Protein AF-A0A4Q3FMB1-F1 (afdb_monomer_lite)

Sequence (68 aa):
MKTVLERAFELARTGRFPKIRELRRRLQEEGYNAGQIEGPALMQQLREMSKAARTTQDVSTLEHSEQR

Structure (mmCIF, N/CA/C/O backbone):
data_AF-A0A4Q3FMB1-F1
#
_entry.id   AF-A0A4Q3FMB1-F1
#
loop_
_atom_site.group_PDB
_atom_site.id
_atom_site.type_symbol
_atom_site.label_atom_id
_atom_site.label_alt_id
_atom_site.label_comp_id
_atom_site.label_asym_id
_atom_site.label_entity_id
_atom_site.label_seq_id
_atom_site.pdbx_PDB_ins_code
_atom_site.Cartn_x
_atom_site.Cartn_y
_atom_site.Cartn_z
_atom_site.occupancy
_atom_site.B_iso_or_equiv
_atom_site.auth_seq_id
_atom_site.auth_comp_id
_atom_site.auth_asym_id
_atom_site.auth_atom_id
_atom_site.pdbx_PDB_model_num
ATOM 1 N N . MET A 1 1 ? -9.892 -1.494 -16.835 1.00 63.00 1 MET A N 1
ATOM 2 C CA . MET A 1 1 ? -8.847 -2.362 -16.253 1.00 63.00 1 MET A CA 1
ATOM 3 C C . MET A 1 1 ? -8.117 -1.534 -15.213 1.00 63.00 1 MET A C 1
ATOM 5 O O . MET A 1 1 ? -7.575 -0.507 -15.588 1.00 63.00 1 MET A O 1
ATOM 9 N N . LYS A 1 2 ? -8.210 -1.885 -13.926 1.00 77.19 2 LYS A N 1
ATOM 10 C CA . LYS A 1 2 ? -7.479 -1.174 -12.864 1.00 77.19 2 LYS A CA 1
ATOM 11 C C . LYS A 1 2 ? -6.066 -1.738 -12.779 1.00 77.19 2 LYS A C 1
ATOM 13 O O . LYS A 1 2 ? -5.884 -2.946 -12.922 1.00 77.19 2 LYS A O 1
ATOM 18 N N . THR A 1 3 ? -5.078 -0.883 -12.561 1.00 90.56 3 THR A N 1
ATOM 19 C CA . THR A 1 3 ? -3.704 -1.320 -12.306 1.00 90.56 3 THR A CA 1
ATOM 20 C C . THR A 1 3 ? -3.576 -1.891 -10.892 1.00 90.56 3 THR A C 1
ATOM 22 O O . THR A 1 3 ? -4.347 -1.557 -9.988 1.00 90.56 3 THR A O 1
ATOM 25 N N . VAL A 1 4 ? -2.561 -2.733 -10.675 1.00 91.56 4 VAL A N 1
ATOM 26 C CA . VAL A 1 4 ? -2.210 -3.244 -9.336 1.00 91.56 4 VAL A CA 1
ATOM 27 C C . VAL A 1 4 ? -1.981 -2.088 -8.357 1.00 91.56 4 VAL A C 1
ATOM 29 O O . VAL A 1 4 ? -2.367 -2.171 -7.193 1.00 91.56 4 VAL A O 1
ATOM 32 N N . LEU A 1 5 ? -1.382 -0.998 -8.843 1.00 90.75 5 LEU A N 1
ATOM 33 C CA . LEU A 1 5 ? -1.065 0.182 -8.052 1.00 90.75 5 LEU A CA 1
ATOM 34 C C . LEU A 1 5 ? -2.333 0.886 -7.564 1.00 90.75 5 LEU A C 1
ATOM 36 O O . LEU A 1 5 ? -2.493 1.096 -6.363 1.00 90.75 5 LEU A O 1
ATOM 40 N N . GLU A 1 6 ? -3.261 1.191 -8.472 1.00 91.94 6 GLU A N 1
ATOM 41 C CA . GLU A 1 6 ? -4.550 1.789 -8.112 1.00 91.94 6 GLU A CA 1
ATOM 42 C C . GLU A 1 6 ? -5.289 0.926 -7.091 1.00 91.94 6 GLU A C 1
ATOM 44 O O . GLU A 1 6 ? -5.774 1.440 -6.081 1.00 91.94 6 GLU A O 1
ATOM 49 N N . ARG A 1 7 ? -5.305 -0.397 -7.297 1.00 93.62 7 ARG A N 1
ATOM 50 C CA . ARG A 1 7 ? -5.961 -1.305 -6.361 1.00 93.62 7 ARG A CA 1
ATOM 51 C C . ARG A 1 7 ? -5.281 -1.335 -4.992 1.00 93.62 7 ARG A C 1
ATOM 53 O O . ARG A 1 7 ? -5.965 -1.375 -3.971 1.00 93.62 7 ARG A O 1
ATOM 60 N N . ALA A 1 8 ? -3.952 -1.271 -4.948 1.00 92.62 8 ALA A N 1
ATOM 61 C CA . ALA A 1 8 ? -3.201 -1.193 -3.700 1.00 92.62 8 ALA A CA 1
ATOM 62 C C . ALA A 1 8 ? -3.575 0.062 -2.898 1.00 92.62 8 ALA A C 1
ATOM 64 O O . ALA A 1 8 ? -3.815 -0.026 -1.693 1.00 92.62 8 ALA A O 1
ATOM 65 N N . PHE A 1 9 ? -3.693 1.212 -3.567 1.00 92.44 9 PHE A N 1
ATOM 66 C CA . PHE A 1 9 ? -4.134 2.452 -2.932 1.00 92.44 9 PHE A CA 1
ATOM 67 C C . PHE A 1 9 ? -5.586 2.377 -2.448 1.00 92.44 9 PHE A C 1
ATOM 69 O O . PHE A 1 9 ? -5.874 2.841 -1.347 1.00 92.44 9 PHE A O 1
ATOM 76 N N . GLU A 1 10 ? -6.497 1.763 -3.209 1.00 92.94 10 GLU A N 1
ATOM 77 C CA . GLU A 1 10 ? -7.876 1.532 -2.750 1.00 92.94 10 GLU A CA 1
ATOM 78 C C . GLU A 1 10 ? -7.906 0.704 -1.461 1.00 92.94 10 GLU A C 1
ATOM 80 O O . GLU A 1 10 ? -8.560 1.092 -0.493 1.00 92.94 10 GLU A O 1
ATOM 85 N N . LEU A 1 11 ? -7.161 -0.405 -1.419 1.00 92.56 11 LEU A N 1
ATOM 86 C CA . LEU A 1 11 ? -7.071 -1.254 -0.231 1.00 92.56 11 LEU A CA 1
ATOM 87 C C . LEU A 1 11 ? -6.466 -0.498 0.957 1.00 92.56 11 LEU A C 1
ATOM 89 O O . LEU A 1 11 ? -6.972 -0.632 2.073 1.00 92.56 11 LEU A O 1
ATOM 93 N N . ALA A 1 12 ? -5.444 0.330 0.732 1.00 92.94 12 ALA A N 1
ATOM 94 C CA . ALA A 1 12 ? -4.843 1.143 1.784 1.00 92.94 12 ALA A CA 1
ATOM 95 C C . ALA A 1 12 ? -5.836 2.162 2.367 1.00 92.94 12 ALA A C 1
ATOM 97 O O . ALA A 1 12 ? -5.965 2.268 3.585 1.00 92.94 12 ALA A O 1
ATOM 98 N N . ARG A 1 13 ? -6.631 2.839 1.528 1.00 91.62 13 ARG A N 1
ATOM 99 C CA . ARG A 1 13 ? -7.659 3.794 1.989 1.00 91.62 13 ARG A CA 1
ATOM 100 C C . ARG A 1 13 ? -8.749 3.171 2.855 1.00 91.62 13 ARG A C 1
ATOM 102 O O . ARG A 1 13 ? -9.382 3.887 3.618 1.00 91.62 13 ARG A O 1
ATOM 109 N N . THR A 1 14 ? -8.973 1.860 2.773 1.00 91.19 14 THR A N 1
ATOM 110 C CA . THR A 1 14 ? -9.923 1.195 3.682 1.00 91.19 14 THR A CA 1
ATOM 111 C C . THR A 1 14 ? -9.429 1.144 5.127 1.00 91.19 14 THR A C 1
ATOM 113 O O . THR A 1 14 ? -10.200 0.821 6.025 1.00 91.19 14 THR A O 1
ATOM 116 N N . GLY A 1 15 ? -8.127 1.349 5.360 1.00 89.94 15 GLY A N 1
ATOM 117 C CA . GLY A 1 15 ? -7.503 1.202 6.671 1.00 89.94 15 GLY A CA 1
ATOM 118 C C . GLY A 1 15 ? -7.460 -0.235 7.198 1.00 89.94 15 GLY A C 1
ATOM 119 O O . GLY A 1 15 ? -6.884 -0.468 8.259 1.00 89.94 15 GLY A O 1
ATOM 120 N N . ARG A 1 16 ? -8.004 -1.226 6.472 1.00 88.94 16 ARG A N 1
ATOM 121 C CA . ARG A 1 16 ? -8.147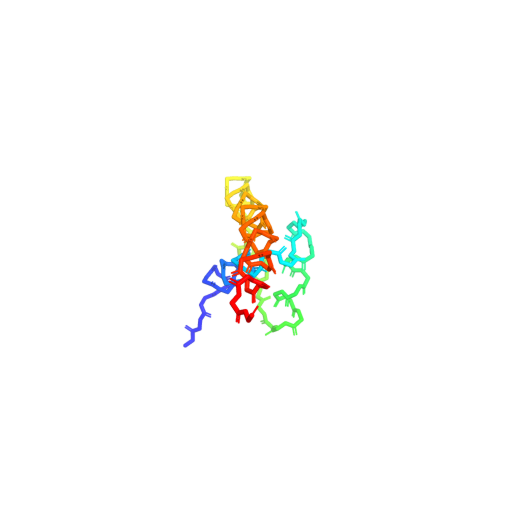 -2.619 6.940 1.00 88.94 16 ARG A CA 1
ATOM 122 C C . ARG A 1 16 ? -6.829 -3.386 7.007 1.00 88.94 16 ARG A C 1
ATOM 124 O O . ARG A 1 16 ? -6.714 -4.294 7.821 1.00 88.94 16 A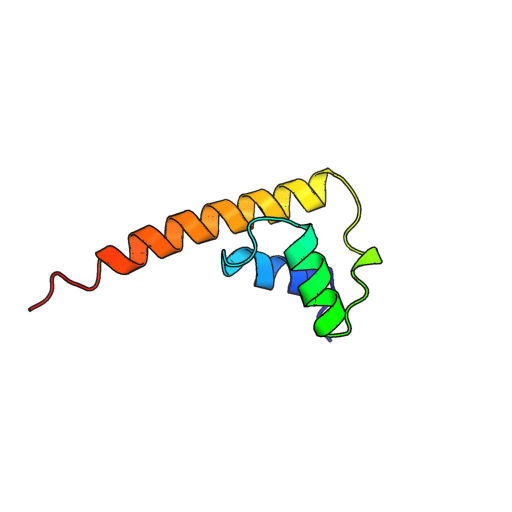RG A O 1
ATOM 131 N N . PHE A 1 17 ? -5.827 -2.992 6.222 1.00 89.94 17 PHE A N 1
ATOM 132 C CA . PHE A 1 17 ? -4.562 -3.721 6.078 1.00 89.94 17 PHE A CA 1
ATOM 133 C C . PHE A 1 17 ? -3.398 -2.938 6.711 1.00 89.94 17 PHE A C 1
ATOM 135 O O . PHE A 1 17 ? -2.798 -2.093 6.041 1.00 89.94 17 PHE A O 1
ATOM 142 N N . PRO A 1 18 ? -3.056 -3.183 7.994 1.00 80.50 18 PRO A N 1
ATOM 143 C CA . PRO A 1 18 ? -1.987 -2.458 8.684 1.00 80.50 18 PRO A CA 1
ATOM 144 C C . PRO A 1 18 ? -0.593 -2.889 8.211 1.00 80.50 18 PRO A C 1
ATOM 146 O O . PRO A 1 18 ? 0.370 -2.130 8.332 1.00 80.50 18 PRO A O 1
ATOM 149 N N . LYS A 1 19 ? -0.467 -4.108 7.669 1.00 88.12 19 LYS A N 1
ATOM 150 C CA . LYS A 1 19 ? 0.783 -4.637 7.125 1.00 88.12 19 LYS A CA 1
ATOM 151 C C . LYS A 1 19 ? 0.678 -4.785 5.612 1.00 88.12 19 LYS A C 1
ATOM 153 O O . LYS A 1 19 ? -0.261 -5.378 5.087 1.00 88.12 19 LYS A O 1
ATOM 158 N N . ILE A 1 20 ? 1.730 -4.365 4.909 1.00 88.69 20 ILE A N 1
ATOM 159 C CA . ILE A 1 20 ? 1.822 -4.505 3.447 1.00 88.69 20 ILE A CA 1
ATOM 160 C C . ILE A 1 20 ? 1.733 -5.966 2.993 1.00 88.69 20 ILE A C 1
ATOM 162 O O . ILE A 1 20 ? 1.202 -6.238 1.923 1.00 88.69 20 ILE A O 1
ATOM 166 N N . ARG A 1 21 ? 2.189 -6.928 3.807 1.00 89.81 21 ARG A N 1
ATOM 167 C CA . ARG A 1 21 ? 2.044 -8.360 3.490 1.00 89.81 21 ARG A CA 1
ATOM 168 C C . ARG A 1 21 ? 0.578 -8.780 3.339 1.00 89.81 21 ARG A C 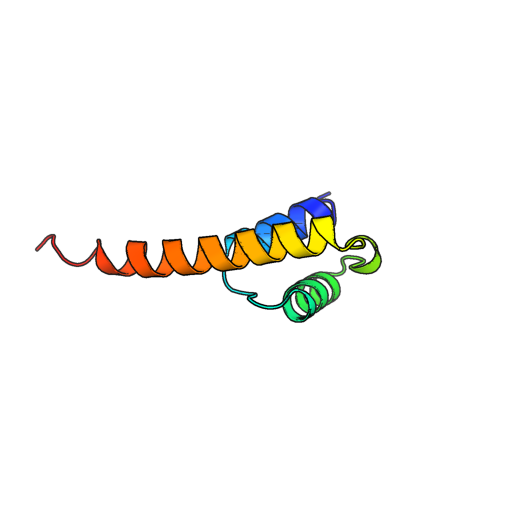1
ATOM 170 O O . ARG A 1 21 ? 0.266 -9.531 2.422 1.00 89.81 21 ARG A O 1
ATOM 177 N N . GLU A 1 22 ? -0.311 -8.274 4.192 1.00 91.06 22 GLU A N 1
ATOM 178 C CA . GLU A 1 22 ? -1.748 -8.574 4.126 1.00 91.06 22 GLU A CA 1
ATOM 179 C C . GLU A 1 22 ? -2.382 -7.925 2.893 1.00 91.06 22 GLU A C 1
ATOM 181 O O . GLU A 1 22 ? -3.148 -8.565 2.178 1.00 91.06 22 GLU A O 1
ATOM 186 N N . LEU A 1 23 ? -1.978 -6.691 2.583 1.00 91.69 23 LEU A N 1
ATOM 187 C CA . LEU A 1 23 ? -2.404 -5.988 1.374 1.00 91.69 23 LEU A CA 1
ATOM 188 C C . LEU A 1 23 ? -1.964 -6.735 0.102 1.00 91.69 23 LEU A C 1
ATOM 190 O O . LEU A 1 23 ? -2.774 -6.967 -0.790 1.00 91.69 23 LEU A O 1
ATOM 194 N N . ARG A 1 24 ? -0.702 -7.185 0.034 1.00 91.31 24 ARG A N 1
ATOM 195 C CA . ARG A 1 24 ? -0.185 -7.988 -1.091 1.00 91.31 24 ARG A CA 1
ATOM 196 C C . ARG A 1 24 ? -0.905 -9.323 -1.220 1.00 91.31 24 ARG A C 1
ATOM 198 O O . ARG A 1 24 ? -1.134 -9.773 -2.339 1.00 91.31 24 ARG A O 1
ATOM 205 N N . ARG A 1 25 ? -1.249 -9.969 -0.105 1.00 92.19 25 ARG A N 1
ATOM 206 C CA . ARG A 1 25 ? -2.046 -11.199 -0.122 1.00 92.19 25 ARG A CA 1
ATOM 207 C C . ARG A 1 25 ? -3.432 -10.935 -0.710 1.00 92.19 25 ARG A C 1
ATOM 209 O O . ARG A 1 25 ? -3.843 -11.661 -1.605 1.00 92.19 25 ARG A O 1
ATOM 216 N N . ARG A 1 26 ? -4.102 -9.863 -0.280 1.00 93.56 26 ARG A N 1
ATOM 217 C CA . ARG A 1 26 ? -5.424 -9.497 -0.802 1.00 93.56 26 ARG A CA 1
ATOM 218 C C . ARG A 1 26 ? -5.399 -9.208 -2.303 1.00 93.56 26 ARG A C 1
ATOM 220 O O . ARG A 1 26 ? -6.293 -9.645 -3.013 1.00 93.56 26 ARG A O 1
ATOM 227 N N . LEU A 1 27 ? -4.364 -8.521 -2.788 1.00 92.12 27 LEU A N 1
ATOM 228 C CA . LEU A 1 27 ? -4.160 -8.289 -4.222 1.00 92.12 27 LEU A CA 1
ATOM 229 C C . LEU A 1 27 ? -4.020 -9.604 -5.003 1.00 92.12 27 LEU A C 1
ATOM 231 O O . LEU A 1 27 ? -4.652 -9.754 -6.044 1.00 92.12 27 LEU A O 1
ATOM 235 N N . GLN A 1 28 ? -3.251 -10.568 -4.488 1.00 92.38 28 GLN A N 1
ATOM 236 C CA . GLN A 1 28 ? -3.111 -11.892 -5.112 1.00 92.38 28 GLN A CA 1
ATOM 237 C C . GLN A 1 28 ? -4.436 -12.665 -5.132 1.00 92.38 28 GLN A C 1
ATOM 239 O O . GLN A 1 28 ? -4.775 -13.256 -6.151 1.00 92.38 28 GLN A O 1
ATOM 244 N N . GLU A 1 29 ? -5.212 -12.616 -4.044 1.00 93.31 29 GLU A N 1
ATOM 245 C CA . GLU A 1 29 ? -6.553 -13.221 -3.969 1.00 93.31 29 GLU A CA 1
ATOM 246 C C . GLU A 1 29 ? -7.537 -12.600 -4.979 1.00 93.31 29 GLU A C 1
ATOM 248 O O . GLU A 1 29 ? -8.485 -13.254 -5.402 1.00 93.31 29 GLU A O 1
ATOM 253 N N . GLU A 1 30 ? -7.319 -11.347 -5.385 1.00 91.19 30 GLU A N 1
ATOM 254 C CA . GLU A 1 30 ? -8.094 -10.664 -6.429 1.00 91.19 30 GLU A CA 1
ATOM 255 C C . GLU A 1 30 ? -7.537 -10.878 -7.851 1.00 91.19 30 GLU A C 1
ATOM 257 O O . GLU A 1 30 ? -8.080 -10.329 -8.807 1.00 91.19 30 GLU A O 1
ATOM 262 N N . GLY A 1 31 ? -6.469 -11.669 -8.007 1.00 91.81 31 GLY A N 1
ATOM 263 C CA . GLY A 1 31 ? -5.844 -11.963 -9.300 1.00 91.81 31 GLY A CA 1
ATOM 264 C C . GLY A 1 31 ? -4.836 -10.914 -9.780 1.00 91.81 31 GLY A C 1
ATOM 265 O O . GLY A 1 31 ? -4.394 -10.971 -10.927 1.00 91.81 31 GLY A O 1
ATOM 266 N N . TYR A 1 32 ? -4.440 -9.963 -8.929 1.00 91.31 32 TYR A N 1
ATOM 267 C CA . TYR A 1 32 ? -3.408 -8.979 -9.257 1.00 91.31 32 TYR A CA 1
ATOM 268 C C . TYR A 1 32 ? -2.002 -9.521 -8.989 1.00 91.31 32 TYR A C 1
ATOM 270 O O . TYR A 1 32 ? -1.724 -10.119 -7.946 1.00 91.31 32 TYR A O 1
ATOM 278 N N . ASN A 1 33 ? -1.064 -9.211 -9.888 1.00 87.88 33 ASN A N 1
ATOM 279 C CA . ASN A 1 33 ? 0.349 -9.496 -9.669 1.00 87.88 33 ASN A CA 1
ATOM 280 C C . ASN A 1 33 ? 0.950 -8.505 -8.655 1.00 87.88 33 ASN A C 1
ATOM 282 O O . ASN A 1 33 ? 1.474 -7.448 -9.008 1.00 87.88 33 ASN A O 1
ATOM 286 N N . ALA A 1 34 ? 0.913 -8.872 -7.372 1.00 84.38 34 ALA A N 1
ATOM 287 C CA . ALA A 1 34 ? 1.496 -8.086 -6.285 1.00 84.38 34 ALA A CA 1
ATOM 288 C C . ALA A 1 34 ? 3.036 -7.965 -6.350 1.00 84.38 34 ALA A C 1
ATOM 290 O O . ALA A 1 34 ? 3.622 -7.302 -5.490 1.00 84.38 34 ALA A O 1
AT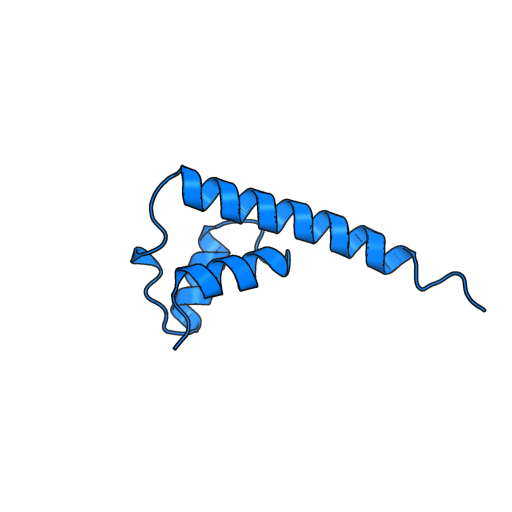OM 291 N N . GLY A 1 35 ? 3.700 -8.593 -7.326 1.00 82.50 35 GLY A N 1
ATOM 292 C CA . GLY A 1 35 ? 5.103 -8.360 -7.676 1.00 82.50 35 GLY A CA 1
ATOM 293 C C . GLY A 1 35 ? 5.359 -6.973 -8.269 1.00 82.50 35 GLY A C 1
ATOM 294 O O . GLY A 1 35 ? 6.482 -6.515 -8.240 1.00 82.50 35 GLY A O 1
ATOM 295 N N . GLN A 1 36 ? 4.333 -6.249 -8.729 1.00 81.81 36 GLN A N 1
ATOM 296 C CA . GLN A 1 36 ? 4.504 -4.854 -9.169 1.00 81.81 36 GLN A CA 1
ATOM 297 C C . GLN A 1 36 ? 4.545 -3.844 -8.009 1.00 81.81 36 GLN A C 1
ATOM 299 O O . GLN A 1 36 ? 4.881 -2.680 -8.211 1.00 81.81 36 GLN A O 1
ATOM 304 N N . ILE A 1 37 ? 4.189 -4.269 -6.791 1.00 84.44 37 ILE A N 1
ATOM 305 C CA . ILE A 1 37 ? 4.292 -3.446 -5.580 1.00 84.44 37 ILE A CA 1
ATOM 306 C C . ILE A 1 37 ? 5.664 -3.698 -4.958 1.00 84.44 37 ILE A C 1
ATOM 308 O O . ILE A 1 37 ? 5.813 -4.461 -3.998 1.00 84.44 37 ILE A O 1
ATOM 312 N N . GLU A 1 38 ? 6.669 -3.073 -5.557 1.00 80.56 38 GLU A N 1
ATOM 313 C CA . GLU A 1 38 ? 8.069 -3.156 -5.155 1.00 80.56 38 GLU A CA 1
ATOM 314 C C . GLU A 1 38 ? 8.626 -1.771 -4.830 1.00 80.56 38 GLU A C 1
ATOM 316 O O . GLU A 1 38 ? 8.121 -0.742 -5.278 1.00 80.56 38 GLU A O 1
ATOM 321 N N . GLY A 1 39 ? 9.666 -1.753 -4.000 1.00 86.62 39 GLY A N 1
ATOM 322 C CA . GLY A 1 39 ? 10.329 -0.531 -3.564 1.00 86.62 39 GLY A CA 1
ATOM 323 C C . GLY A 1 39 ? 9.914 -0.080 -2.154 1.00 86.62 39 GLY A C 1
ATOM 324 O O . GLY A 1 39 ? 8.724 -0.025 -1.827 1.00 86.62 39 GLY A O 1
ATOM 325 N N . PRO A 1 40 ? 10.887 0.280 -1.296 1.00 87.94 40 PRO A N 1
ATOM 326 C CA . PRO A 1 40 ? 10.621 0.656 0.092 1.00 87.94 40 PRO A CA 1
ATOM 327 C C . PRO A 1 40 ? 9.749 1.913 0.210 1.00 87.94 40 PRO A C 1
ATOM 329 O O . PRO A 1 40 ? 8.918 1.982 1.113 1.00 87.94 40 PRO A O 1
ATOM 332 N N . ALA A 1 41 ? 9.881 2.866 -0.720 1.00 90.19 41 ALA A N 1
ATOM 333 C CA . ALA A 1 41 ? 9.095 4.099 -0.735 1.00 90.19 41 ALA A CA 1
ATOM 334 C C . ALA A 1 41 ? 7.597 3.831 -0.961 1.00 90.19 41 ALA A C 1
ATOM 336 O O . ALA A 1 41 ? 6.768 4.267 -0.165 1.00 90.19 41 ALA A O 1
ATOM 337 N N . LEU A 1 42 ? 7.243 3.036 -1.978 1.00 89.81 42 LEU A N 1
ATOM 338 C CA . LEU A 1 42 ? 5.846 2.695 -2.265 1.00 89.81 42 LEU A CA 1
ATOM 339 C C . LEU A 1 42 ? 5.210 1.914 -1.108 1.00 89.81 42 LEU A C 1
ATOM 341 O O . LEU A 1 42 ? 4.081 2.186 -0.695 1.00 89.81 42 LEU A O 1
ATOM 345 N N . MET A 1 43 ? 5.950 0.958 -0.540 1.00 90.31 43 MET A N 1
ATOM 346 C CA . MET A 1 43 ? 5.491 0.202 0.627 1.00 90.31 43 MET A CA 1
ATOM 347 C C . MET A 1 43 ? 5.268 1.105 1.845 1.00 90.31 43 MET A C 1
ATOM 349 O O . MET A 1 43 ? 4.317 0.889 2.598 1.00 90.31 43 MET A O 1
ATOM 353 N N . GLN A 1 44 ? 6.125 2.107 2.046 1.00 91.50 44 GLN A N 1
ATOM 354 C CA . GLN A 1 44 ? 5.981 3.079 3.123 1.00 91.50 44 GLN A CA 1
ATOM 355 C C . GLN A 1 44 ? 4.728 3.939 2.919 1.00 91.50 44 GLN A C 1
ATOM 357 O O . GLN A 1 44 ? 3.894 3.976 3.822 1.00 91.50 44 GLN A O 1
ATOM 362 N N . GLN A 1 45 ? 4.516 4.478 1.713 1.00 92.19 45 GLN A N 1
ATOM 363 C CA . GLN A 1 45 ? 3.330 5.276 1.380 1.00 92.19 45 GLN A CA 1
ATOM 364 C C . GLN A 1 45 ? 2.021 4.508 1.606 1.00 92.19 45 GLN A C 1
ATOM 366 O O . GLN A 1 45 ? 1.100 5.016 2.246 1.00 92.19 45 GLN A O 1
ATOM 371 N N . LEU A 1 46 ? 1.934 3.260 1.132 1.00 92.50 46 LEU A N 1
ATOM 372 C CA . LEU A 1 46 ? 0.750 2.419 1.342 1.00 92.50 46 LEU A CA 1
ATOM 373 C C . LEU A 1 46 ? 0.514 2.137 2.833 1.00 92.50 46 LEU A C 1
ATOM 375 O O . LEU A 1 46 ? -0.628 2.118 3.289 1.00 92.50 46 LEU A O 1
ATOM 379 N N . ARG A 1 47 ? 1.584 1.945 3.613 1.00 91.88 47 ARG A N 1
ATOM 380 C CA . ARG A 1 47 ? 1.488 1.675 5.053 1.00 91.88 47 ARG A CA 1
ATOM 381 C C . ARG A 1 47 ? 1.005 2.901 5.815 1.00 91.88 47 ARG A C 1
ATOM 383 O O . ARG A 1 47 ? 0.152 2.776 6.690 1.00 91.88 47 ARG A O 1
ATOM 390 N N . GLU A 1 48 ? 1.561 4.065 5.505 1.00 92.00 48 GLU A N 1
ATOM 391 C CA . GLU A 1 48 ? 1.163 5.333 6.110 1.00 92.00 48 GLU A CA 1
ATOM 392 C C . GLU A 1 48 ? -0.285 5.669 5.772 1.00 92.00 48 GLU A C 1
ATOM 394 O O . GLU A 1 48 ? -1.050 6.001 6.674 1.00 92.00 48 GLU A O 1
ATOM 399 N N . MET A 1 49 ? -0.698 5.461 4.519 1.00 91.62 49 MET A N 1
ATOM 400 C CA . MET A 1 49 ? -2.085 5.644 4.100 1.00 91.62 49 MET A CA 1
ATOM 401 C C . MET A 1 49 ? -3.039 4.694 4.833 1.00 91.62 49 MET A C 1
ATOM 403 O O . MET A 1 49 ? -4.048 5.151 5.364 1.00 91.62 49 MET A O 1
ATOM 407 N N . SER A 1 50 ? -2.708 3.401 4.940 1.00 92.19 50 SER A N 1
ATOM 408 C CA . SER A 1 50 ? -3.489 2.445 5.741 1.00 92.19 50 SER A CA 1
ATOM 409 C C . SER A 1 50 ? -3.603 2.854 7.206 1.00 92.19 50 SER A C 1
ATOM 411 O O . SER A 1 50 ? -4.657 2.690 7.821 1.00 92.19 50 SER A O 1
ATOM 413 N N . LYS A 1 51 ? -2.515 3.365 7.792 1.00 90.62 51 LYS A N 1
ATOM 414 C CA . LYS A 1 51 ? -2.504 3.821 9.184 1.00 90.62 51 LYS A CA 1
ATOM 415 C C . LYS A 1 51 ? -3.386 5.057 9.359 1.00 90.62 51 LYS A C 1
ATOM 417 O O . LYS A 1 51 ? -4.222 5.063 10.255 1.00 90.62 51 LYS A O 1
ATOM 422 N N . ALA A 1 52 ? -3.231 6.053 8.490 1.00 90.12 52 ALA A N 1
ATOM 423 C CA . ALA A 1 52 ? -4.027 7.274 8.507 1.00 90.12 52 ALA A CA 1
ATOM 424 C C . ALA A 1 52 ? -5.519 6.968 8.327 1.00 90.12 52 ALA A C 1
ATOM 426 O O . ALA A 1 52 ? -6.332 7.414 9.126 1.00 90.12 52 ALA A O 1
ATOM 427 N N . ALA A 1 53 ? -5.868 6.121 7.355 1.00 90.06 53 ALA A N 1
ATOM 428 C CA . ALA A 1 53 ? -7.245 5.702 7.120 1.00 90.06 53 ALA A CA 1
ATOM 429 C C . ALA A 1 53 ? -7.863 5.009 8.341 1.00 90.06 53 ALA A C 1
ATOM 431 O O . ALA A 1 53 ? -9.009 5.281 8.682 1.00 90.06 53 ALA A O 1
ATOM 432 N N . ARG A 1 54 ? -7.105 4.157 9.041 1.00 86.69 54 ARG A N 1
ATOM 433 C CA . ARG A 1 54 ? -7.572 3.534 10.288 1.00 86.69 54 ARG A CA 1
ATOM 434 C C . ARG A 1 54 ? -7.881 4.575 11.361 1.00 86.69 54 ARG A C 1
ATOM 436 O O . ARG A 1 54 ? -8.928 4.486 11.986 1.00 86.69 54 ARG A O 1
ATOM 443 N N . THR A 1 55 ? -6.993 5.549 11.553 1.00 82.75 55 THR A N 1
ATOM 444 C CA . THR A 1 55 ? -7.210 6.641 12.511 1.00 82.75 55 THR A CA 1
ATOM 445 C C . THR A 1 55 ? -8.420 7.491 12.124 1.00 82.75 55 THR A C 1
ATOM 447 O O . THR A 1 55 ? -9.222 7.820 12.984 1.00 82.75 55 THR A O 1
ATOM 450 N N . THR A 1 56 ? -8.615 7.798 10.841 1.00 76.44 56 THR A N 1
ATOM 451 C CA . THR A 1 56 ? -9.783 8.566 10.384 1.00 76.44 56 THR A CA 1
ATOM 452 C C . THR A 1 56 ? -11.099 7.806 10.578 1.00 76.44 56 THR A C 1
ATOM 454 O O . THR A 1 56 ? -12.080 8.400 11.009 1.00 76.44 56 THR A O 1
ATOM 457 N N . GLN A 1 57 ? -11.142 6.500 10.296 1.00 64.25 57 GLN A N 1
ATOM 458 C CA . GLN A 1 57 ? -12.360 5.687 10.454 1.00 64.25 57 GLN A CA 1
ATOM 459 C C . GLN A 1 57 ? -12.778 5.511 11.922 1.00 64.25 57 GLN A C 1
ATOM 461 O O . GLN A 1 57 ? -13.971 5.438 12.215 1.00 64.25 57 GLN A O 1
ATOM 4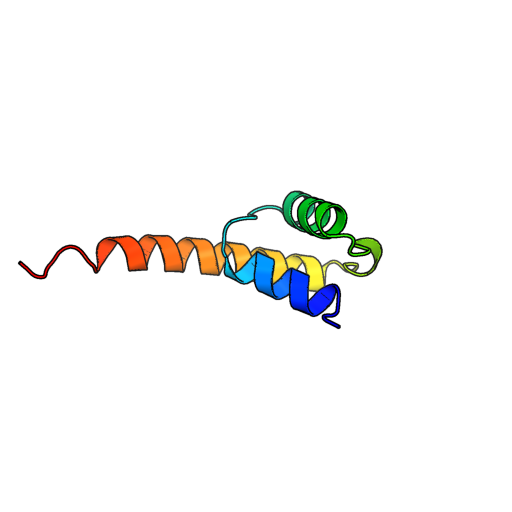66 N N . ASP A 1 58 ? -11.809 5.470 12.836 1.00 58.34 58 ASP A N 1
ATOM 467 C CA . ASP A 1 58 ? -12.051 5.426 14.281 1.00 58.34 58 ASP A CA 1
ATOM 468 C C . ASP A 1 58 ? -12.762 6.704 14.764 1.00 58.34 58 ASP A C 1
ATOM 470 O O . ASP A 1 58 ? -13.786 6.635 15.439 1.00 58.34 58 ASP A O 1
ATOM 474 N N . VAL A 1 59 ? -12.311 7.871 14.291 1.00 60.22 59 VAL A N 1
ATOM 475 C CA . VAL A 1 59 ? -12.895 9.173 14.654 1.00 60.22 59 VAL A CA 1
ATOM 476 C C . VAL A 1 59 ? -14.272 9.386 14.009 1.00 60.22 59 VAL A C 1
ATOM 478 O O . VAL A 1 59 ? -15.187 9.872 14.665 1.00 60.22 59 VAL A O 1
ATOM 481 N N . SER A 1 60 ? -14.485 8.957 12.758 1.00 57.00 60 SER A N 1
ATOM 482 C CA . SER A 1 60 ? -15.799 9.077 12.097 1.00 57.00 60 SER A CA 1
ATOM 483 C C . SER A 1 60 ? -16.887 8.173 12.693 1.00 57.00 60 SER A C 1
ATOM 485 O O . SER A 1 60 ? -18.067 8.429 12.4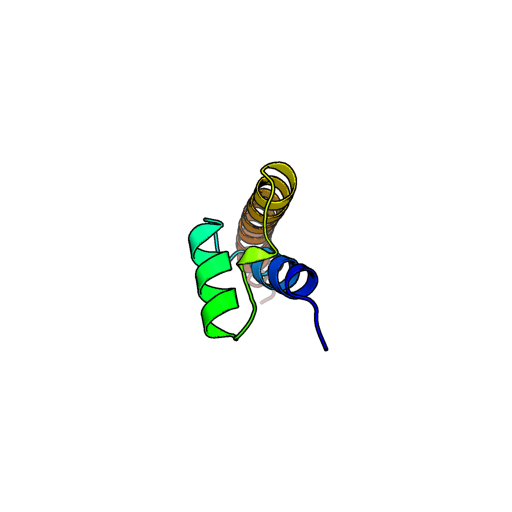76 1.00 57.00 60 SER A O 1
ATOM 487 N N . THR A 1 61 ? -16.523 7.129 13.444 1.00 54.94 61 THR A N 1
ATOM 488 C CA . THR A 1 61 ? -17.504 6.257 14.119 1.00 54.94 61 THR A CA 1
ATOM 489 C C . THR A 1 61 ? -18.057 6.902 15.399 1.00 54.94 61 THR A C 1
ATOM 491 O O . THR A 1 61 ? -19.144 6.544 15.847 1.00 54.94 61 THR A O 1
ATOM 494 N N . LEU A 1 62 ? -17.353 7.888 15.962 1.00 55.94 62 LEU A N 1
ATOM 495 C CA . LEU A 1 62 ? -17.747 8.568 17.199 1.00 55.94 62 LEU A CA 1
ATOM 496 C C . LEU A 1 62 ? -18.655 9.792 16.959 1.00 55.94 62 LEU A C 1
ATOM 498 O O . LEU A 1 62 ? -19.428 10.142 17.841 1.00 55.94 62 LEU A O 1
ATOM 502 N N . GLU A 1 63 ? -18.669 10.359 15.749 1.00 54.22 63 GLU A N 1
ATOM 503 C CA . GLU A 1 63 ? -19.428 11.583 15.411 1.00 54.22 63 GLU A CA 1
ATOM 504 C C . GLU A 1 63 ? -20.872 11.331 14.919 1.00 54.22 63 GLU A C 1
ATOM 506 O O . GLU A 1 63 ? -21.602 12.270 14.609 1.00 54.22 63 GLU A O 1
ATOM 511 N N . HIS A 1 64 ? -21.323 10.074 14.823 1.00 49.81 64 HIS A N 1
ATOM 512 C CA . HIS A 1 64 ? -22.698 9.751 14.401 1.00 49.81 64 HIS A CA 1
ATOM 513 C C . HIS A 1 64 ? -23.680 9.515 15.564 1.00 49.81 64 HIS A C 1
ATOM 515 O O . HIS A 1 64 ? -24.850 9.223 15.314 1.00 49.81 64 HIS A O 1
ATOM 521 N N . SER A 1 65 ? -23.238 9.659 16.818 1.00 52.94 65 SER A N 1
ATOM 522 C CA . SER A 1 65 ? -24.049 9.328 18.003 1.00 52.94 65 SER A CA 1
ATOM 523 C C . SER A 1 65 ? -24.640 10.530 18.756 1.00 52.94 65 SER A C 1
ATOM 525 O O . SER A 1 65 ? -25.388 10.314 19.702 1.00 52.94 65 SER A O 1
ATOM 527 N N . GLU A 1 66 ? -24.392 11.778 18.341 1.00 52.59 66 GLU A N 1
ATOM 528 C CA . GLU A 1 66 ? -24.888 12.982 19.046 1.00 52.59 66 GLU A CA 1
ATOM 529 C C . GLU A 1 66 ? -25.961 13.769 18.270 1.00 52.59 66 GLU A C 1
ATOM 531 O O . GLU A 1 66 ? -25.994 14.997 18.278 1.00 52.59 66 GLU A O 1
ATOM 536 N N . GLN A 1 67 ? -26.878 13.072 17.595 1.00 52.03 67 GLN A N 1
ATOM 537 C CA . GLN A 1 67 ? -28.113 13.688 17.093 1.00 52.03 67 GLN A CA 1
ATOM 538 C C . GLN A 1 67 ? -29.329 12.799 17.367 1.00 52.03 67 GLN A C 1
ATOM 540 O O . GLN A 1 67 ? -29.889 12.219 16.437 1.00 52.03 67 GLN A O 1
ATOM 545 N N . ARG A 1 68 ? -29.742 12.693 18.636 1.00 49.69 68 ARG A N 1
ATOM 546 C CA . ARG A 1 68 ? -31.137 12.443 19.037 1.00 49.69 68 ARG A CA 1
ATOM 547 C C . ARG A 1 68 ? -31.433 12.990 20.423 1.00 49.69 68 ARG A C 1
ATOM 549 O O . ARG A 1 68 ? -30.559 12.849 21.301 1.00 49.69 68 ARG A O 1
#

Radius of gyration: 14.06 Å; chains: 1; bounding box: 42×27×35 Å

Secondary structure (DSSP, 8-state):
---HHHHHHHHHHTS--SSHHHHHHHHHHTT--GGG--SHHHHHHHHHHHHHHHHHHHHHHHTTSS--

pLDDT: mean 82.97, std 13.87, range [49.69, 93.62]

Foldseek 3Di:
DDALLNQLQVVLLCLPDLAVVVSLVVCVVVVHDSVVQDDPVSRVVSNVSSNVNVVVVVVVVVVPPPDD